Protein AF-A0AAW5EFL9-F1 (afdb_monomer)

Foldseek 3Di:
DVVVVVVVVVVVPDPDPVVPPCVVVVVVVVVVVVVVVVVLLVVLCVPCVVVDQVSSDPVSNVVQCVLCVVHVVSNVVVVVVVVVVVVVCVVVVVVVVVVVVVVVVVVCVVVVVVVVVVVVVVD

InterPro domains:
  IPR001712 Type III secretion system FHIPEP [PF00771] (1-123)
  IPR001712 Type III secretion system FHIPEP [PR00949] (24-43)
  IPR001712 Type III secretion system FHIPEP [PR00949] (91-107)
  IPR001712 Type III secretion system FHIPEP [PR00949] (110-123)
  IPR001712 Type III secretion system FHIPEP [PTHR30161] (1-123)

Solvent-accessible surface area (backbone atoms only — not comparable to full-atom values): 6936 Å² total; per-residue (Å²): 106,71,70,60,52,51,54,50,56,56,59,73,72,53,94,50,83,81,76,50,75,57,50,67,59,52,54,50,53,54,49,49,51,50,50,52,48,54,52,51,49,52,52,33,44,74,70,31,39,87,76,34,57,74,61,46,34,67,67,58,33,54,51,50,50,64,58,23,71,89,36,69,68,55,23,53,52,53,51,54,52,50,53,52,51,52,50,52,50,52,53,57,51,49,53,55,53,50,54,51,53,53,47,54,55,57,69,46,46,60,62,54,49,54,51,50,52,51,56,65,73,72,110

Secondary structure (DSSP, 8-state):
-HHHHHHHHHHHS-S-GGG-TTHHHHHHHHHHHHHHHHHHHHHHHHHHGGG-HHHH-HHHHHHHHHHHTT-HHHHHHHHHHHHHHHHHHHHHHHHHHHHHHHHHHHHTHHHHHHHHHHHHT--

Sequence (123 aa):
IALSVLIILISIYIPKPTDLTTFPTLILIITLFRLSLNIATTRMILSEGQNGPAAVSEIIAAFGEFVVGGNMVIGVIVFCILVLINFMVVTKGSTRVSEVQARFTLDAMPGKQMAIDADLNAG

Structure (mmCIF, N/CA/C/O backbone):
data_AF-A0AAW5EFL9-F1
#
_entry.id   AF-A0AAW5EFL9-F1
#
loop_
_atom_site.group_PDB
_atom_site.id
_atom_site.type_symbol
_atom_site.label_atom_id
_atom_site.label_alt_id
_atom_site.label_comp_id
_atom_site.label_asym_id
_atom_site.label_entity_id
_atom_site.label_seq_id
_atom_site.pdbx_PDB_ins_code
_atom_site.Cartn_x
_atom_site.Cartn_y
_atom_site.Cartn_z
_atom_site.occupancy
_atom_site.B_iso_or_equiv
_atom_site.auth_seq_id
_atom_site.auth_comp_id
_atom_site.auth_asym_id
_atom_site.auth_atom_id
_atom_site.pdbx_PDB_model_num
ATOM 1 N N . ILE A 1 1 ? -1.811 -19.6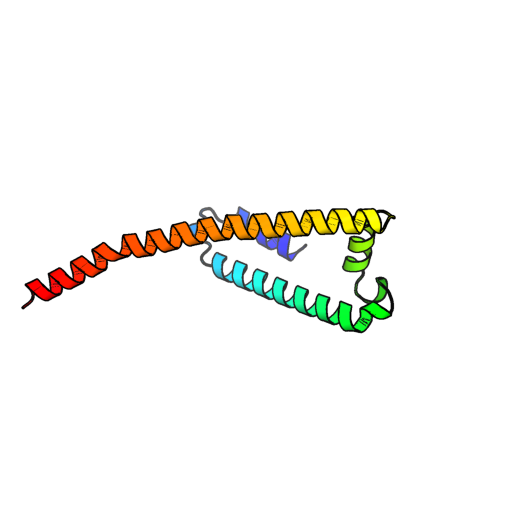53 -3.950 1.00 56.44 1 ILE A N 1
ATOM 2 C CA . ILE A 1 1 ? -3.080 -20.345 -4.292 1.00 56.44 1 ILE A CA 1
ATOM 3 C C . ILE A 1 1 ? -3.431 -21.395 -3.239 1.00 56.44 1 ILE A C 1
ATOM 5 O O . ILE A 1 1 ? -4.463 -21.241 -2.608 1.00 56.44 1 ILE A O 1
ATOM 9 N N . ALA A 1 2 ? -2.569 -22.380 -2.953 1.00 70.81 2 ALA A N 1
ATOM 10 C CA . ALA A 1 2 ? -2.846 -23.403 -1.929 1.00 70.81 2 ALA A CA 1
ATOM 11 C C . ALA A 1 2 ? -3.178 -22.828 -0.531 1.00 70.81 2 ALA A C 1
ATOM 13 O O . ALA A 1 2 ? -4.166 -23.225 0.077 1.00 70.81 2 ALA A O 1
ATOM 14 N N . LEU A 1 3 ? -2.425 -21.823 -0.064 1.00 70.12 3 LEU A N 1
ATOM 15 C CA . LEU A 1 3 ? -2.695 -21.130 1.207 1.00 70.12 3 LEU A CA 1
ATOM 16 C C . LEU A 1 3 ? -4.064 -20.420 1.212 1.00 70.12 3 LEU A C 1
ATOM 18 O O . LEU A 1 3 ? -4.797 -20.463 2.191 1.00 70.12 3 LEU A O 1
ATOM 22 N N . SER A 1 4 ? -4.423 -19.790 0.093 1.00 69.00 4 SER A N 1
ATOM 23 C CA . SER A 1 4 ? -5.685 -19.064 -0.081 1.00 69.00 4 SER A CA 1
ATOM 24 C C . SER A 1 4 ? -6.892 -20.011 -0.063 1.00 69.00 4 SER A C 1
ATOM 26 O O . SER A 1 4 ? -7.921 -19.682 0.517 1.00 69.00 4 SER A O 1
ATOM 28 N N . VAL A 1 5 ? -6.747 -21.207 -0.645 1.00 79.06 5 VAL A N 1
ATOM 29 C CA . VAL A 1 5 ? -7.772 -22.265 -0.638 1.00 79.06 5 VAL A CA 1
ATOM 30 C C . VAL A 1 5 ? -7.922 -22.883 0.756 1.00 79.06 5 VAL A C 1
ATOM 32 O O . VAL A 1 5 ? -9.043 -23.105 1.203 1.00 79.06 5 VAL A O 1
ATOM 35 N N . LEU A 1 6 ? -6.816 -23.087 1.478 1.00 76.44 6 LEU A N 1
ATOM 36 C CA . LEU A 1 6 ? -6.826 -23.577 2.861 1.00 76.44 6 LEU A CA 1
ATOM 37 C C . LEU A 1 6 ? -7.600 -22.630 3.796 1.00 76.44 6 LEU A C 1
ATOM 39 O O . LEU A 1 6 ? -8.427 -23.075 4.588 1.00 76.44 6 LEU A O 1
ATOM 43 N N . ILE A 1 7 ? -7.374 -21.319 3.666 1.00 70.94 7 ILE A N 1
ATOM 44 C CA . ILE A 1 7 ? -8.064 -20.291 4.460 1.00 70.94 7 ILE A CA 1
ATOM 45 C C . ILE A 1 7 ? -9.573 -20.277 4.162 1.00 70.94 7 ILE A C 1
ATOM 47 O O . ILE A 1 7 ? -10.375 -20.170 5.088 1.00 70.94 7 ILE A O 1
ATOM 51 N N . ILE A 1 8 ? -9.970 -20.442 2.894 1.00 78.50 8 ILE A N 1
ATOM 52 C CA . ILE A 1 8 ? -11.386 -20.546 2.500 1.00 78.50 8 ILE A CA 1
ATOM 53 C C . ILE A 1 8 ? -12.042 -21.783 3.117 1.00 78.50 8 ILE A C 1
ATOM 55 O O . ILE A 1 8 ? -13.142 -21.685 3.657 1.00 78.50 8 ILE A O 1
ATOM 59 N N . LEU A 1 9 ? -11.365 -22.933 3.070 1.00 76.56 9 LEU A N 1
ATOM 60 C CA . LEU A 1 9 ? -11.904 -24.194 3.576 1.00 76.56 9 LEU A CA 1
ATOM 61 C C . LEU A 1 9 ? -12.133 -24.144 5.094 1.00 76.56 9 LEU A C 1
ATOM 63 O O . LEU A 1 9 ? -13.181 -24.567 5.576 1.00 76.56 9 LEU A O 1
ATOM 67 N N . ILE A 1 10 ? -11.185 -23.561 5.833 1.00 72.75 10 ILE A N 1
ATOM 68 C CA . ILE A 1 10 ? -11.295 -23.337 7.281 1.00 72.75 10 ILE A CA 1
ATOM 69 C C . ILE A 1 10 ? -12.431 -22.352 7.590 1.00 72.75 10 ILE A C 1
ATOM 71 O O . ILE A 1 10 ? -13.219 -22.590 8.500 1.00 72.75 10 ILE A O 1
ATOM 75 N N . SER A 1 11 ? -12.567 -21.277 6.807 1.00 68.06 11 SER A N 1
ATOM 76 C CA . SER A 1 11 ? -13.610 -20.267 7.016 1.00 68.06 11 SER A CA 1
ATOM 77 C C . SER A 1 11 ? -15.029 -20.784 6.756 1.00 68.06 11 SER A C 1
ATOM 79 O O . SER A 1 11 ? -15.962 -20.280 7.372 1.00 68.06 11 SER A O 1
ATOM 81 N N . ILE A 1 12 ? -15.207 -21.763 5.861 1.00 73.50 12 ILE A N 1
ATOM 82 C CA . ILE A 1 12 ? -16.515 -22.372 5.559 1.00 73.50 12 ILE A CA 1
ATOM 83 C C . ILE A 1 12 ? -16.984 -23.318 6.675 1.00 73.50 12 ILE A C 1
ATOM 85 O O . ILE A 1 12 ? -18.181 -23.541 6.832 1.00 73.50 12 ILE A O 1
ATOM 89 N N . TYR A 1 13 ? -16.043 -23.865 7.450 1.00 67.19 13 TYR A N 1
ATOM 90 C CA . TYR A 1 13 ? -16.314 -24.846 8.502 1.00 67.19 13 TYR A CA 1
ATOM 91 C C . TYR A 1 13 ? -16.542 -24.222 9.888 1.00 67.19 13 TYR A C 1
ATOM 93 O O . TYR A 1 13 ? -16.886 -24.940 10.826 1.00 67.19 13 TYR A O 1
ATOM 101 N N . ILE A 1 14 ? -16.363 -22.903 10.036 1.00 68.19 14 ILE A N 1
ATOM 102 C CA . ILE A 1 14 ? -16.541 -22.198 11.311 1.00 68.19 14 ILE A CA 1
ATOM 103 C C . ILE A 1 14 ? -17.964 -21.611 11.388 1.00 68.19 14 ILE A C 1
ATOM 105 O O . ILE A 1 14 ? -18.299 -20.713 10.616 1.00 68.19 14 ILE A O 1
ATOM 109 N N . PRO A 1 15 ? -18.810 -22.069 12.330 1.00 59.03 15 PRO A N 1
ATOM 110 C CA . PRO A 1 15 ? -20.221 -21.681 12.407 1.00 59.03 15 PRO A CA 1
ATOM 111 C C . PRO A 1 15 ? -20.457 -20.284 13.004 1.00 59.03 15 PRO A C 1
ATOM 113 O O . PRO A 1 15 ? -21.554 -19.742 12.861 1.00 59.03 15 PRO A O 1
ATOM 116 N N . LYS A 1 16 ? -19.465 -19.688 13.686 1.00 58.03 16 LYS A N 1
ATOM 117 C CA . LYS A 1 16 ? -19.563 -18.345 14.279 1.00 58.03 16 LYS A CA 1
ATOM 118 C C . LYS A 1 16 ? -18.273 -17.540 14.068 1.00 58.03 16 LYS A C 1
ATOM 120 O O . LYS A 1 16 ? -17.207 -18.000 14.467 1.00 58.03 16 LYS A O 1
ATOM 125 N N . PRO A 1 17 ? -18.341 -16.304 13.539 1.00 55.06 17 PRO A N 1
ATOM 126 C CA . PRO A 1 17 ? -17.161 -15.455 13.334 1.00 55.06 17 PRO A CA 1
ATOM 127 C C . PRO A 1 17 ? -16.429 -15.072 14.637 1.00 55.06 17 PRO A C 1
ATOM 129 O O . PRO A 1 17 ? -15.279 -14.652 14.581 1.00 55.06 17 PRO A O 1
ATOM 132 N N . THR A 1 18 ? -17.054 -15.243 15.808 1.00 56.34 18 THR A N 1
ATOM 133 C CA . THR A 1 18 ? -16.459 -14.993 17.134 1.00 56.34 18 THR A CA 1
ATOM 134 C C . THR A 1 18 ? -15.454 -16.056 17.588 1.00 56.34 18 THR A C 1
ATOM 136 O O . THR A 1 18 ? -14.625 -15.755 18.441 1.00 56.34 18 THR A O 1
ATOM 139 N N . ASP A 1 19 ? -15.479 -17.265 17.013 1.00 58.69 19 ASP A N 1
ATOM 140 C CA . ASP A 1 19 ? -14.515 -18.331 17.344 1.00 58.69 19 ASP A CA 1
ATOM 141 C C . ASP A 1 19 ? -13.182 -18.163 16.591 1.00 58.69 19 ASP A C 1
ATOM 143 O O . ASP A 1 19 ? -12.184 -18.815 16.901 1.00 58.69 19 ASP A O 1
ATOM 147 N N . LEU A 1 20 ? -13.122 -17.220 15.641 1.00 63.09 20 LEU A N 1
ATOM 148 C CA . LEU A 1 20 ? -11.896 -16.787 14.972 1.00 63.09 20 LEU A CA 1
ATOM 149 C C . LEU A 1 20 ? -11.099 -15.808 15.850 1.00 63.09 20 LEU A C 1
ATOM 151 O O . LEU A 1 20 ? -10.773 -14.692 15.447 1.00 63.09 20 LEU A O 1
ATOM 155 N N . THR A 1 21 ? -10.700 -16.245 17.043 1.00 65.56 21 THR A N 1
ATOM 156 C CA . THR A 1 21 ? -9.735 -15.507 17.883 1.00 65.56 21 THR A CA 1
ATOM 157 C C . THR A 1 21 ? -8.379 -15.317 17.186 1.00 65.56 21 THR A C 1
ATOM 159 O O . THR A 1 21 ? -7.614 -14.424 17.537 1.00 65.56 21 THR A O 1
ATOM 162 N N . THR A 1 22 ? -8.095 -16.100 16.138 1.00 72.94 22 THR A N 1
ATOM 163 C CA . THR A 1 22 ? -6.912 -15.979 15.268 1.00 72.94 22 THR A CA 1
ATOM 164 C C . THR A 1 22 ? -7.039 -14.877 14.204 1.00 72.94 22 THR A C 1
ATOM 166 O O . THR A 1 22 ? -6.062 -14.584 13.515 1.00 72.94 22 THR A O 1
ATOM 169 N N . PHE A 1 23 ? -8.207 -14.241 14.047 1.00 75.00 23 PHE A N 1
ATOM 170 C CA . PHE A 1 23 ? -8.430 -13.218 13.017 1.00 75.00 23 PHE A CA 1
ATOM 171 C C . PHE A 1 23 ? -7.458 -12.024 13.109 1.00 75.00 23 PHE A C 1
ATOM 173 O O . PHE A 1 23 ? -6.848 -11.692 12.087 1.00 75.00 23 PHE A O 1
ATOM 180 N N . PRO A 1 24 ? -7.204 -11.422 14.294 1.00 78.94 24 PRO A N 1
ATOM 181 C CA . PRO A 1 24 ? -6.228 -10.337 14.419 1.00 78.94 24 PRO A CA 1
ATOM 182 C C . PRO A 1 24 ? -4.807 -10.784 14.055 1.00 78.94 24 PRO A C 1
ATOM 184 O O . PRO A 1 24 ? -4.090 -10.082 13.343 1.00 78.94 24 PRO A O 1
ATOM 187 N N . THR A 1 25 ? -4.412 -11.983 14.485 1.00 83.69 25 THR A N 1
ATOM 188 C CA . THR A 1 25 ? -3.088 -12.556 14.207 1.00 83.69 25 THR A CA 1
ATOM 189 C C . THR A 1 25 ? -2.893 -12.844 12.717 1.00 83.69 25 THR A C 1
ATOM 191 O O . THR A 1 25 ? -1.822 -12.583 12.174 1.00 83.69 25 THR A O 1
ATOM 194 N N . LEU A 1 26 ? -3.929 -13.319 12.017 1.00 80.06 26 LEU A N 1
ATOM 195 C CA . LEU A 1 26 ? -3.889 -13.524 10.566 1.00 80.06 26 LEU A CA 1
ATOM 196 C C . LEU A 1 26 ? -3.731 -12.206 9.807 1.00 80.06 26 LEU A C 1
ATOM 198 O O . LEU A 1 26 ? -2.899 -12.124 8.903 1.00 80.06 26 LEU A O 1
ATOM 202 N N . ILE A 1 27 ? -4.471 -11.161 10.191 1.00 83.56 27 ILE A N 1
ATOM 203 C CA . ILE A 1 27 ? -4.316 -9.824 9.600 1.00 83.56 27 ILE A CA 1
ATOM 204 C C . ILE A 1 27 ? -2.898 -9.298 9.832 1.00 83.56 27 ILE A C 1
ATOM 206 O O . ILE A 1 27 ? -2.298 -8.753 8.903 1.00 83.56 27 ILE A O 1
ATOM 210 N N . LEU A 1 28 ? -2.331 -9.501 11.026 1.00 86.38 28 LEU A N 1
ATOM 211 C CA . LEU A 1 28 ? -0.958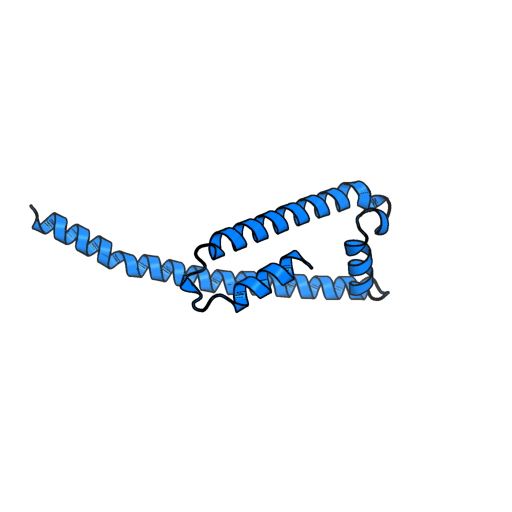 -9.102 11.337 1.00 86.38 28 LEU A CA 1
ATOM 212 C C . LEU A 1 28 ? 0.055 -9.811 10.427 1.00 86.38 28 LEU A C 1
ATOM 214 O O . LEU A 1 28 ? 0.888 -9.148 9.811 1.00 86.38 28 LEU A O 1
ATOM 218 N N . ILE A 1 29 ? -0.047 -11.136 10.279 1.00 88.69 29 ILE A N 1
ATOM 219 C CA . ILE A 1 29 ? 0.845 -11.923 9.412 1.00 88.69 29 ILE A CA 1
ATOM 220 C C . ILE A 1 29 ? 0.714 -11.484 7.948 1.00 88.69 29 ILE A C 1
ATOM 222 O O . ILE A 1 29 ? 1.724 -11.268 7.280 1.00 88.69 29 ILE A O 1
ATOM 226 N N . ILE A 1 30 ? -0.511 -11.302 7.446 1.00 87.38 30 ILE A N 1
ATOM 227 C CA . ILE A 1 30 ? -0.759 -10.841 6.070 1.00 87.38 30 ILE A CA 1
ATOM 228 C C . ILE A 1 30 ? -0.178 -9.438 5.854 1.00 87.38 30 ILE A C 1
ATOM 230 O O . ILE A 1 30 ? 0.408 -9.163 4.805 1.00 87.38 30 ILE A O 1
ATOM 234 N N . THR A 1 31 ? -0.308 -8.556 6.845 1.00 91.50 31 THR A N 1
ATOM 235 C CA . THR A 1 31 ? 0.223 -7.189 6.784 1.00 91.50 31 THR A CA 1
ATOM 236 C C . THR A 1 31 ? 1.748 -7.189 6.760 1.00 91.50 31 THR A C 1
ATOM 238 O O . THR A 1 31 ? 2.340 -6.518 5.916 1.00 91.50 31 THR A O 1
ATOM 241 N N . LEU A 1 32 ? 2.389 -7.989 7.616 1.00 93.44 32 LEU A N 1
ATOM 242 C CA . LEU A 1 32 ? 3.844 -8.149 7.622 1.00 93.44 32 LEU A CA 1
ATOM 243 C C . LEU A 1 32 ? 4.349 -8.744 6.309 1.00 93.44 32 LEU A C 1
ATOM 245 O O . LEU A 1 32 ? 5.287 -8.214 5.723 1.00 93.44 32 LEU A O 1
ATOM 249 N N . PHE A 1 33 ? 3.690 -9.780 5.793 1.00 92.31 33 PHE A N 1
ATOM 250 C CA . PHE A 1 33 ? 4.036 -10.369 4.503 1.00 92.31 33 PHE A CA 1
ATOM 251 C C . PHE A 1 33 ? 3.936 -9.347 3.363 1.00 92.31 33 PHE A C 1
ATOM 253 O O . PHE A 1 33 ? 4.850 -9.232 2.544 1.00 92.31 33 PHE A O 1
ATOM 260 N N . ARG A 1 34 ? 2.860 -8.547 3.334 1.00 91.12 34 ARG A N 1
ATOM 261 C CA . ARG A 1 34 ? 2.724 -7.446 2.371 1.00 91.12 34 ARG A CA 1
ATOM 262 C C . ARG A 1 34 ? 3.839 -6.419 2.517 1.00 91.12 34 ARG A C 1
ATOM 264 O O . ARG A 1 34 ? 4.367 -5.976 1.500 1.00 91.12 34 ARG A O 1
ATOM 271 N N . LEU A 1 35 ? 4.200 -6.041 3.739 1.00 94.38 35 LEU A N 1
ATOM 272 C CA . LEU A 1 35 ? 5.288 -5.099 3.985 1.00 94.38 35 LEU A CA 1
ATOM 273 C C . LEU A 1 35 ? 6.622 -5.649 3.461 1.00 94.38 35 LEU A C 1
ATOM 275 O O . LEU A 1 35 ? 7.314 -4.957 2.716 1.00 94.38 35 LEU A O 1
ATOM 279 N N . SER A 1 36 ? 6.947 -6.906 3.772 1.00 93.38 36 SER A N 1
ATOM 280 C CA . SER A 1 36 ? 8.164 -7.571 3.298 1.00 93.38 36 SER A CA 1
ATOM 281 C C . SER A 1 36 ? 8.239 -7.624 1.773 1.00 93.38 36 SER A C 1
ATOM 283 O O . SER A 1 36 ? 9.287 -7.309 1.213 1.00 93.38 36 SER A O 1
ATOM 285 N N . LEU A 1 37 ? 7.135 -7.960 1.095 1.00 90.69 37 LEU A N 1
ATOM 286 C CA . LEU A 1 37 ? 7.080 -7.949 -0.368 1.00 90.69 37 LEU A CA 1
ATOM 287 C C . LEU A 1 37 ? 7.287 -6.543 -0.940 1.00 90.69 37 LEU A C 1
ATOM 289 O O . LEU A 1 37 ? 8.081 -6.390 -1.857 1.00 90.69 37 LEU A O 1
ATOM 293 N N . ASN A 1 38 ? 6.650 -5.508 -0.382 1.00 90.31 38 ASN A N 1
ATOM 294 C CA . ASN A 1 38 ? 6.836 -4.132 -0.859 1.00 90.31 38 ASN A CA 1
ATOM 295 C C . ASN A 1 38 ? 8.290 -3.658 -0.711 1.00 90.31 38 ASN A C 1
ATOM 297 O O . ASN A 1 38 ? 8.830 -3.027 -1.621 1.00 90.31 38 ASN A O 1
ATOM 301 N N . ILE A 1 39 ? 8.947 -3.991 0.404 1.00 93.06 39 ILE A N 1
ATOM 302 C CA . ILE A 1 39 ? 10.360 -3.658 0.632 1.00 93.06 39 ILE A CA 1
ATOM 303 C C . ILE A 1 39 ? 11.261 -4.422 -0.346 1.00 93.06 39 ILE A C 1
ATOM 305 O O . ILE A 1 39 ? 12.128 -3.817 -0.976 1.00 93.06 39 ILE A O 1
ATOM 309 N N . ALA A 1 40 ? 11.044 -5.731 -0.507 1.00 90.81 40 ALA A N 1
ATOM 310 C CA . ALA A 1 40 ? 11.816 -6.558 -1.433 1.00 90.81 40 ALA A CA 1
ATOM 311 C C . ALA A 1 40 ? 11.664 -6.073 -2.882 1.00 90.81 40 ALA A C 1
ATOM 313 O O . ALA A 1 40 ? 12.664 -5.885 -3.570 1.00 90.81 40 ALA A O 1
ATOM 314 N N . THR A 1 41 ? 10.431 -5.793 -3.312 1.00 89.06 41 THR A N 1
ATOM 315 C CA . THR A 1 41 ? 10.125 -5.233 -4.630 1.00 89.06 41 THR A CA 1
ATOM 316 C C . THR A 1 41 ? 10.808 -3.886 -4.834 1.00 89.06 41 THR A C 1
ATOM 318 O O . THR A 1 41 ? 11.467 -3.698 -5.849 1.00 89.06 41 THR A O 1
ATOM 321 N N . THR A 1 42 ? 10.724 -2.969 -3.867 1.00 90.00 42 THR A N 1
ATOM 322 C CA . THR A 1 42 ? 11.367 -1.649 -3.978 1.00 90.00 42 THR A CA 1
ATOM 323 C C . THR A 1 42 ? 12.885 -1.781 -4.088 1.00 90.00 42 THR A C 1
ATOM 325 O O . THR A 1 42 ? 13.492 -1.174 -4.966 1.00 90.00 42 THR A O 1
ATOM 328 N N . ARG A 1 43 ? 13.508 -2.625 -3.255 1.00 91.12 43 ARG A N 1
ATOM 329 C CA . ARG A 1 43 ? 14.949 -2.908 -3.336 1.00 91.12 43 ARG A CA 1
ATOM 330 C C . ARG A 1 43 ? 15.336 -3.455 -4.708 1.00 91.12 43 ARG A C 1
ATOM 332 O O . ARG A 1 43 ? 16.327 -3.009 -5.274 1.00 91.12 43 ARG A O 1
ATOM 339 N N . MET A 1 44 ? 14.567 -4.405 -5.228 1.00 85.50 44 MET A N 1
ATOM 340 C CA . MET A 1 44 ? 14.843 -5.039 -6.515 1.00 85.50 44 MET A CA 1
ATOM 341 C C . MET A 1 44 ? 14.661 -4.060 -7.681 1.00 85.50 44 MET A C 1
ATOM 343 O O . MET A 1 44 ? 15.468 -4.053 -8.602 1.00 85.50 44 MET A O 1
ATOM 347 N N . ILE A 1 45 ? 13.667 -3.166 -7.615 1.00 86.50 45 ILE A N 1
ATOM 348 C CA . ILE A 1 45 ? 13.501 -2.074 -8.589 1.00 86.50 45 ILE A CA 1
ATOM 349 C C . ILE A 1 45 ? 14.726 -1.149 -8.569 1.00 86.50 45 ILE A C 1
ATOM 351 O O . ILE A 1 45 ? 15.213 -0.761 -9.625 1.00 86.50 45 ILE A O 1
ATOM 355 N N . LEU A 1 46 ? 15.243 -0.803 -7.388 1.00 86.56 46 LEU A N 1
ATOM 356 C CA . LEU A 1 46 ? 16.393 0.099 -7.264 1.00 86.56 46 LEU A CA 1
ATOM 357 C C . LEU A 1 46 ? 17.727 -0.548 -7.673 1.00 86.56 46 LEU A C 1
ATOM 359 O O . LEU A 1 46 ? 18.612 0.150 -8.157 1.00 86.56 46 LEU A O 1
ATOM 363 N N . SER A 1 47 ? 17.883 -1.856 -7.468 1.00 85.81 47 SER A N 1
ATOM 364 C CA . SER A 1 47 ? 19.121 -2.598 -7.745 1.00 85.81 47 SER A CA 1
ATOM 365 C C . SER A 1 47 ? 19.181 -3.097 -9.196 1.00 85.81 47 SER A C 1
ATOM 367 O O . SER A 1 47 ? 20.125 -2.793 -9.928 1.00 85.81 47 SER A O 1
ATOM 369 N N . GLU A 1 48 ? 18.133 -3.785 -9.652 1.00 83.69 48 GLU A N 1
ATOM 370 C CA . GLU A 1 48 ? 18.065 -4.428 -10.967 1.00 83.69 48 GLU A CA 1
ATOM 371 C C . GLU A 1 48 ? 17.251 -3.637 -12.005 1.00 83.69 48 GLU A C 1
ATOM 373 O O . GLU A 1 48 ? 17.264 -3.996 -13.181 1.00 83.69 48 GLU A O 1
ATOM 378 N N . GLY A 1 49 ? 16.582 -2.539 -11.632 1.00 77.06 49 GLY A N 1
ATOM 379 C CA . GLY A 1 49 ? 15.717 -1.778 -12.550 1.00 77.06 49 GLY A CA 1
ATOM 380 C C . GLY A 1 49 ? 16.426 -1.186 -13.767 1.00 77.06 49 GLY A C 1
ATOM 381 O O . GLY A 1 49 ? 15.806 -1.014 -14.815 1.00 77.06 49 GLY A O 1
ATOM 382 N N . GLN A 1 50 ? 17.733 -0.938 -13.666 1.00 75.12 50 GLN A N 1
ATOM 383 C CA . GLN A 1 50 ? 18.560 -0.464 -14.781 1.00 75.12 50 GLN A CA 1
ATOM 384 C C . GLN A 1 50 ? 18.812 -1.535 -15.857 1.00 75.12 50 GLN A C 1
ATOM 386 O O . GLN A 1 50 ? 19.042 -1.194 -17.013 1.00 75.12 50 GLN A O 1
ATOM 391 N N . ASN A 1 51 ? 18.711 -2.821 -15.502 1.00 75.75 51 ASN A N 1
ATOM 392 C CA . ASN A 1 51 ? 18.909 -3.946 -16.424 1.00 75.75 51 ASN A CA 1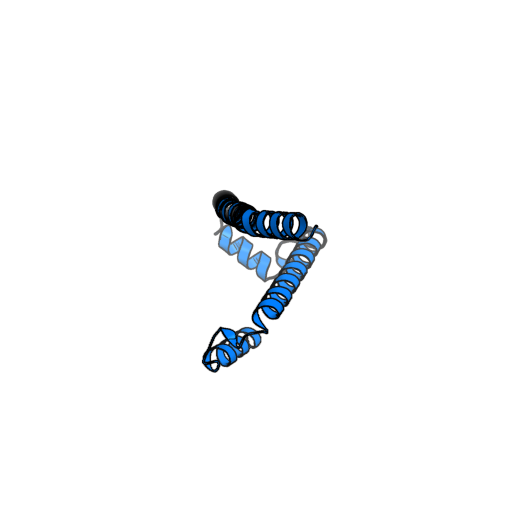
ATOM 393 C C . ASN A 1 51 ? 17.638 -4.269 -17.236 1.00 75.75 51 ASN A C 1
ATOM 395 O O . ASN A 1 51 ? 17.606 -5.238 -17.993 1.00 75.75 51 ASN A O 1
ATOM 399 N N . GLY A 1 52 ? 16.594 -3.448 -17.088 1.00 71.56 52 GLY A N 1
ATOM 400 C CA . GLY A 1 52 ? 15.321 -3.557 -17.788 1.00 71.56 52 GLY A CA 1
ATOM 401 C C . GLY A 1 52 ? 14.207 -4.206 -16.951 1.00 71.56 52 GLY A C 1
ATOM 402 O O . GLY A 1 52 ? 14.472 -4.863 -15.942 1.00 71.56 52 GLY A O 1
ATOM 403 N N . PRO A 1 53 ? 12.933 -4.060 -17.370 1.00 69.25 53 PRO A N 1
ATOM 404 C CA . PRO A 1 53 ? 11.768 -4.515 -16.599 1.00 69.25 53 PRO A CA 1
ATOM 405 C C . PRO A 1 53 ? 11.767 -6.022 -16.300 1.00 69.25 53 PRO A C 1
ATOM 407 O O . PRO A 1 53 ? 11.309 -6.443 -15.239 1.00 69.25 53 PRO A O 1
ATOM 410 N N . ALA A 1 54 ? 12.323 -6.828 -17.211 1.00 70.50 54 ALA A N 1
ATOM 411 C CA . ALA A 1 54 ? 12.400 -8.282 -17.088 1.00 70.50 54 ALA A CA 1
ATOM 412 C C . ALA A 1 54 ? 13.373 -8.760 -15.991 1.00 70.50 54 ALA A C 1
ATOM 414 O O . ALA A 1 54 ? 13.214 -9.866 -15.483 1.00 70.50 54 ALA A O 1
ATOM 415 N N . ALA A 1 55 ? 14.354 -7.937 -15.600 1.00 67.25 55 ALA A N 1
ATOM 416 C CA . ALA A 1 55 ? 15.337 -8.282 -14.572 1.00 67.25 55 ALA A CA 1
ATOM 417 C C . ALA A 1 55 ? 14.817 -8.066 -13.138 1.00 67.25 55 ALA A C 1
ATOM 419 O O . ALA A 1 55 ? 15.364 -8.627 -12.192 1.00 67.25 55 ALA A O 1
ATOM 420 N N . VAL A 1 56 ? 13.759 -7.264 -12.968 1.00 72.50 56 VAL A N 1
ATOM 421 C CA . VAL A 1 56 ? 13.220 -6.906 -11.648 1.00 72.50 56 VAL A CA 1
ATOM 422 C C . VAL A 1 56 ? 12.218 -7.941 -11.154 1.00 72.50 56 VAL A C 1
ATOM 424 O O . VAL A 1 56 ? 12.315 -8.416 -10.038 1.00 72.50 56 VAL A O 1
ATOM 427 N N . SER A 1 57 ? 11.205 -8.274 -11.945 1.00 79.12 57 SER A N 1
ATOM 428 C CA . SER A 1 57 ? 10.366 -9.457 -11.732 1.00 79.12 57 SER A CA 1
ATOM 429 C C . SER A 1 57 ? 9.397 -9.595 -12.895 1.00 79.12 57 SER A C 1
ATOM 431 O O . SER A 1 57 ? 8.927 -8.598 -13.446 1.00 79.12 57 SER A O 1
ATOM 433 N N . GLU A 1 58 ? 9.027 -10.832 -13.202 1.00 82.31 58 GLU A N 1
ATOM 434 C CA . GLU A 1 58 ? 8.018 -11.137 -14.215 1.00 82.31 58 GLU A CA 1
ATOM 435 C C . GLU A 1 58 ? 6.670 -10.465 -13.904 1.00 82.31 58 GLU A C 1
ATOM 437 O O . GLU A 1 58 ? 6.019 -9.929 -14.796 1.00 82.31 58 GLU A O 1
ATOM 442 N N . ILE A 1 59 ? 6.292 -10.397 -12.621 1.00 83.56 59 ILE A N 1
ATOM 443 C CA . ILE A 1 59 ? 5.045 -9.756 -12.181 1.00 83.56 59 ILE A CA 1
ATOM 444 C C . ILE A 1 59 ? 5.066 -8.253 -12.480 1.00 83.56 59 ILE A C 1
ATOM 446 O O . ILE A 1 59 ? 4.078 -7.723 -12.979 1.00 83.56 59 ILE A O 1
ATOM 450 N N . ILE A 1 60 ? 6.171 -7.557 -12.193 1.00 84.00 60 ILE A N 1
ATOM 451 C CA . ILE A 1 60 ? 6.279 -6.108 -12.436 1.00 84.00 60 ILE A CA 1
ATOM 452 C C . ILE A 1 60 ? 6.308 -5.814 -13.937 1.00 84.00 60 ILE A C 1
ATOM 454 O O . ILE A 1 60 ? 5.650 -4.870 -14.369 1.00 84.00 60 ILE A O 1
ATOM 458 N N . ALA A 1 61 ? 7.015 -6.623 -14.732 1.00 82.81 61 ALA A N 1
ATOM 459 C CA . ALA A 1 61 ? 7.047 -6.475 -16.185 1.00 82.81 61 ALA A CA 1
ATOM 460 C C . ALA A 1 61 ? 5.651 -6.664 -16.802 1.00 82.81 61 ALA A C 1
ATOM 462 O O . ALA A 1 61 ? 5.177 -5.786 -17.523 1.00 82.81 61 ALA A O 1
ATOM 463 N N . ALA A 1 62 ? 4.956 -7.747 -16.438 1.00 84.50 62 ALA A N 1
ATOM 464 C CA . ALA A 1 62 ? 3.602 -8.026 -16.907 1.00 84.50 62 ALA A CA 1
ATOM 465 C C . ALA A 1 62 ? 2.600 -6.946 -16.466 1.00 84.50 62 ALA A C 1
ATOM 467 O O . ALA A 1 62 ? 1.742 -6.534 -17.244 1.00 84.50 62 ALA A O 1
ATOM 468 N N . PHE A 1 63 ? 2.715 -6.446 -15.231 1.00 83.88 63 PHE A N 1
ATOM 469 C CA . PHE A 1 63 ? 1.845 -5.381 -14.730 1.00 83.88 63 PHE A CA 1
ATOM 470 C C . PHE A 1 63 ? 2.117 -4.041 -15.425 1.00 83.88 63 PHE A C 1
ATOM 472 O O . PHE A 1 63 ? 1.182 -3.308 -15.739 1.00 83.88 63 PHE A O 1
ATOM 479 N N . GLY A 1 64 ? 3.385 -3.726 -15.700 1.00 81.88 64 GLY A N 1
ATOM 480 C CA . GLY A 1 64 ? 3.774 -2.542 -16.462 1.00 81.88 64 GLY A CA 1
ATOM 481 C C . GLY A 1 64 ? 3.212 -2.568 -17.881 1.00 81.88 64 GLY A C 1
ATOM 482 O O . GLY A 1 64 ? 2.588 -1.600 -18.308 1.00 81.88 64 GLY A O 1
ATOM 483 N N . GLU A 1 65 ? 3.355 -3.691 -18.584 1.00 83.94 65 GLU A N 1
ATOM 484 C CA . GLU A 1 65 ? 2.797 -3.869 -19.928 1.00 83.94 65 GLU A CA 1
ATOM 485 C C . GLU A 1 65 ? 1.261 -3.804 -19.928 1.00 83.94 65 GLU A C 1
ATOM 487 O O . GLU A 1 65 ? 0.673 -3.128 -20.773 1.00 83.94 65 GLU A O 1
ATOM 492 N N . PHE A 1 66 ? 0.613 -4.401 -18.922 1.00 84.69 66 PHE A N 1
ATOM 493 C CA . PHE A 1 66 ? -0.838 -4.341 -18.740 1.00 84.69 66 PHE A CA 1
ATOM 494 C C . PHE A 1 66 ? -1.359 -2.911 -18.521 1.00 84.69 66 PHE A C 1
ATOM 496 O O . PHE A 1 66 ? -2.361 -2.523 -19.117 1.00 84.69 66 PHE A O 1
ATOM 503 N N . VAL A 1 67 ? -0.688 -2.113 -17.683 1.00 83.94 67 VAL A N 1
ATOM 504 C CA . VAL A 1 67 ? -1.109 -0.732 -17.377 1.00 83.94 67 VAL A CA 1
ATOM 505 C C . VAL A 1 67 ? -0.819 0.221 -18.535 1.00 83.94 67 VAL A C 1
ATOM 507 O O . VAL A 1 67 ? -1.595 1.140 -18.793 1.00 83.94 67 VAL A O 1
ATOM 510 N N . VAL A 1 68 ? 0.305 0.025 -19.225 1.00 84.75 68 VAL A N 1
ATOM 511 C CA . VAL A 1 68 ? 0.738 0.898 -20.320 1.00 84.75 68 VAL A CA 1
ATOM 512 C C . VAL A 1 68 ? -0.009 0.577 -21.617 1.00 84.75 68 VAL A C 1
ATOM 514 O O . VAL A 1 68 ? -0.222 1.478 -22.426 1.00 84.75 68 VAL A O 1
ATOM 517 N N . GLY A 1 69 ? -0.430 -0.674 -21.836 1.00 78.25 69 GLY A N 1
ATOM 518 C CA . GLY A 1 69 ? -1.238 -1.066 -22.998 1.00 78.25 69 GLY A CA 1
ATOM 519 C C . GLY A 1 69 ? -0.610 -0.690 -24.347 1.00 78.25 69 GLY A C 1
ATOM 520 O O . GLY A 1 69 ? -1.326 -0.421 -25.308 1.00 78.25 69 GLY A O 1
ATOM 521 N N . GLY A 1 70 ? 0.723 -0.589 -24.404 1.00 78.94 70 GLY A N 1
ATOM 522 C CA . GLY A 1 70 ? 1.483 -0.145 -25.578 1.00 78.94 70 GLY A CA 1
ATOM 523 C C . GLY A 1 70 ? 1.700 1.372 -25.715 1.00 78.94 70 GLY A C 1
ATOM 524 O O . GLY A 1 70 ? 2.436 1.784 -26.608 1.00 78.94 70 GLY A O 1
ATOM 525 N N . ASN A 1 71 ? 1.136 2.219 -24.843 1.00 88.44 71 ASN A N 1
ATOM 526 C CA . ASN A 1 71 ? 1.359 3.670 -24.860 1.00 88.44 71 ASN A CA 1
ATOM 527 C C . ASN A 1 71 ? 1.683 4.231 -23.466 1.00 88.44 71 ASN A C 1
ATOM 529 O O . ASN A 1 71 ? 0.825 4.322 -22.586 1.00 88.44 71 ASN A O 1
ATOM 533 N N . MET A 1 72 ? 2.923 4.700 -23.290 1.00 86.50 72 MET A N 1
ATOM 534 C CA . MET A 1 72 ? 3.413 5.264 -22.025 1.00 86.50 72 MET A CA 1
ATOM 535 C C . MET A 1 72 ? 2.560 6.439 -21.514 1.00 86.50 72 MET A C 1
ATOM 537 O O . MET A 1 72 ? 2.387 6.582 -20.306 1.00 86.50 72 MET A O 1
ATOM 541 N N . VAL A 1 73 ? 1.960 7.232 -22.409 1.00 90.81 73 VAL A N 1
ATOM 542 C CA . VAL A 1 73 ? 1.055 8.337 -22.047 1.00 90.81 73 VAL A CA 1
ATOM 543 C C . VAL A 1 73 ? -0.204 7.813 -21.352 1.00 90.81 73 VAL A C 1
ATOM 545 O O . VAL A 1 73 ? -0.621 8.375 -20.341 1.00 90.81 73 VAL A O 1
ATOM 548 N N . ILE A 1 74 ? -0.783 6.711 -21.843 1.00 89.88 74 ILE A N 1
ATOM 549 C CA . ILE A 1 74 ? -1.953 6.074 -21.217 1.00 89.88 74 ILE A CA 1
ATOM 550 C C . ILE A 1 74 ? -1.573 5.562 -19.825 1.00 89.88 74 ILE A C 1
ATOM 552 O O . ILE A 1 74 ? -2.295 5.823 -18.862 1.00 89.88 74 ILE A O 1
ATOM 556 N N . GLY A 1 75 ? -0.403 4.928 -19.698 1.00 89.12 75 GLY A N 1
ATOM 557 C CA . GLY A 1 75 ? 0.105 4.452 -18.411 1.00 89.12 75 GLY A CA 1
ATOM 558 C C . GLY A 1 75 ? 0.240 5.564 -17.364 1.00 89.12 75 GLY A C 1
ATOM 559 O O . GLY A 1 75 ? -0.193 5.391 -16.226 1.00 89.12 75 GLY A O 1
ATOM 560 N N . VAL A 1 76 ? 0.766 6.734 -17.747 1.00 90.75 76 VAL A N 1
ATOM 561 C CA . VAL A 1 76 ? 0.888 7.896 -16.844 1.00 90.75 76 VAL A CA 1
ATOM 562 C C . VAL A 1 76 ? -0.484 8.438 -16.429 1.00 90.75 76 VAL A C 1
ATOM 564 O O . VAL A 1 76 ? -0.689 8.750 -15.256 1.00 90.75 76 VAL A O 1
ATOM 567 N N . ILE A 1 77 ? -1.447 8.515 -17.354 1.00 93.38 77 ILE A N 1
ATOM 568 C CA . ILE A 1 77 ? -2.813 8.965 -17.041 1.00 93.38 77 ILE A CA 1
ATOM 569 C C . ILE A 1 77 ? -3.474 8.016 -16.034 1.00 93.38 77 ILE A C 1
ATOM 571 O O . ILE A 1 77 ? -4.014 8.468 -15.022 1.00 93.38 77 ILE A O 1
ATOM 575 N N . VAL A 1 78 ? -3.399 6.704 -16.272 1.00 91.69 78 VAL A N 1
ATOM 576 C CA . VAL A 1 78 ? -3.952 5.688 -15.363 1.00 91.69 78 VAL A CA 1
ATOM 577 C C . VAL A 1 78 ? -3.264 5.747 -13.999 1.00 91.69 78 VAL A C 1
ATOM 579 O O . VAL A 1 78 ? -3.945 5.710 -12.974 1.00 91.69 78 VAL A O 1
ATOM 582 N N . PHE A 1 79 ? -1.939 5.910 -13.964 1.00 90.75 79 PHE A N 1
ATOM 583 C CA . PHE A 1 79 ? -1.188 6.080 -12.721 1.00 90.75 79 PHE A CA 1
ATOM 584 C C . PHE A 1 79 ? -1.686 7.286 -11.911 1.00 90.75 79 PHE A C 1
ATOM 586 O O . PHE A 1 79 ? -1.988 7.140 -10.726 1.00 90.75 79 PHE A O 1
ATOM 593 N N . CYS A 1 80 ? -1.863 8.451 -12.543 1.00 94.81 80 CYS A N 1
ATOM 594 C CA . CYS A 1 80 ? -2.413 9.639 -11.884 1.00 94.81 80 CYS A CA 1
ATOM 595 C C . CYS A 1 80 ? -3.825 9.399 -11.330 1.00 94.81 80 CYS A C 1
ATOM 597 O O . CYS A 1 80 ? -4.105 9.774 -10.191 1.00 94.81 80 CYS A O 1
ATOM 599 N N . ILE A 1 81 ? -4.706 8.739 -12.092 1.00 94.69 81 ILE A N 1
ATOM 600 C CA . ILE A 1 81 ? -6.058 8.388 -11.627 1.00 94.69 81 ILE A CA 1
ATOM 601 C C . ILE A 1 81 ? -5.984 7.492 -10.385 1.00 94.69 81 ILE A C 1
ATOM 603 O O . ILE A 1 81 ? -6.654 7.766 -9.388 1.00 94.69 81 ILE A O 1
ATOM 607 N N . LEU A 1 82 ? -5.151 6.447 -10.413 1.00 92.75 82 LEU A N 1
ATOM 608 C CA . LEU A 1 82 ? -4.992 5.524 -9.289 1.00 92.75 82 LEU A CA 1
ATOM 609 C C . LEU A 1 82 ? -4.440 6.222 -8.043 1.00 92.75 82 LEU A C 1
ATOM 611 O O . LEU A 1 82 ? -4.960 5.996 -6.951 1.00 92.75 82 LEU A O 1
ATOM 615 N N . VAL A 1 83 ? -3.436 7.092 -8.194 1.00 92.81 83 VAL A N 1
ATOM 616 C CA . VAL A 1 83 ? -2.875 7.881 -7.085 1.00 92.81 83 VAL A CA 1
ATOM 617 C C . VAL A 1 83 ? -3.938 8.794 -6.474 1.00 92.81 83 VAL A C 1
ATOM 619 O O . VAL A 1 83 ? -4.083 8.823 -5.252 1.00 92.81 83 VAL A O 1
ATOM 622 N N . LEU A 1 84 ? -4.730 9.489 -7.297 1.00 96.12 84 LEU A N 1
ATOM 623 C CA . LEU A 1 84 ? -5.804 10.362 -6.814 1.00 96.12 84 LEU A CA 1
ATOM 624 C C . LEU A 1 84 ? -6.900 9.586 -6.077 1.00 96.12 84 LEU A C 1
ATOM 626 O O . LEU A 1 84 ? -7.338 10.012 -5.007 1.00 96.12 84 LEU A O 1
ATOM 630 N N . ILE A 1 85 ? -7.328 8.439 -6.614 1.00 95.81 85 ILE A N 1
ATOM 631 C CA . ILE A 1 85 ? -8.313 7.574 -5.952 1.00 95.81 85 ILE A CA 1
ATOM 632 C C . ILE A 1 85 ? -7.751 7.057 -4.626 1.00 95.81 85 ILE A C 1
ATOM 634 O O . ILE A 1 85 ? -8.440 7.122 -3.608 1.00 95.81 85 ILE A O 1
ATOM 638 N N . ASN A 1 86 ? -6.505 6.575 -4.616 1.00 91.38 86 ASN A N 1
ATOM 639 C CA . ASN A 1 86 ? -5.870 6.054 -3.411 1.00 91.38 86 ASN A CA 1
ATOM 640 C C . ASN A 1 86 ? -5.790 7.131 -2.323 1.00 91.38 86 ASN A C 1
ATOM 642 O O . ASN A 1 86 ? -6.225 6.896 -1.196 1.00 91.38 86 ASN A O 1
ATOM 646 N N . PHE A 1 87 ? -5.348 8.336 -2.686 1.00 92.94 87 PHE A N 1
ATOM 647 C CA . PHE A 1 87 ? -5.300 9.470 -1.774 1.00 92.94 87 PHE A CA 1
ATOM 648 C C . PHE A 1 87 ? -6.694 9.824 -1.236 1.00 92.94 87 PHE A C 1
ATOM 650 O O . PHE A 1 87 ? -6.883 9.894 -0.023 1.00 92.94 87 PHE A O 1
ATOM 657 N N . MET A 1 88 ? -7.704 9.952 -2.108 1.00 92.88 88 MET A N 1
ATOM 658 C CA . MET A 1 88 ? -9.076 10.278 -1.699 1.00 92.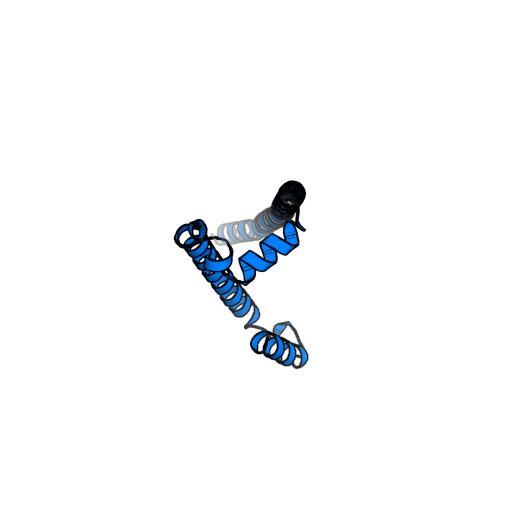88 88 MET A CA 1
ATOM 659 C C . MET A 1 88 ? -9.663 9.241 -0.730 1.00 92.88 88 MET A C 1
ATOM 661 O O . MET A 1 88 ? -10.332 9.616 0.237 1.00 92.88 88 MET A O 1
ATOM 665 N N . VAL A 1 89 ? -9.440 7.948 -0.980 1.00 93.38 89 VAL A N 1
ATOM 666 C CA . VAL A 1 89 ? -9.924 6.862 -0.115 1.00 93.38 89 VAL A CA 1
ATOM 667 C C . VAL A 1 89 ? -9.244 6.912 1.249 1.00 93.38 89 VAL A C 1
ATOM 669 O O . VAL A 1 89 ? -9.934 6.817 2.263 1.00 93.38 89 VAL A O 1
ATOM 672 N N . VAL A 1 90 ? -7.925 7.113 1.293 1.00 90.25 90 VAL A N 1
ATOM 673 C CA . VAL A 1 90 ? -7.180 7.233 2.554 1.00 90.25 90 VAL A CA 1
ATOM 674 C C . VAL A 1 90 ? -7.663 8.441 3.354 1.00 90.25 90 VAL A C 1
ATOM 676 O O . VAL A 1 90 ? -7.957 8.295 4.539 1.00 90.25 90 VAL A O 1
ATOM 679 N N . THR A 1 91 ? -7.831 9.607 2.723 1.00 89.50 91 THR A N 1
ATOM 680 C CA . THR A 1 91 ? -8.338 10.807 3.405 1.00 89.50 91 THR A CA 1
ATOM 681 C C . THR A 1 91 ? -9.739 10.577 3.971 1.00 89.50 91 THR A C 1
ATOM 683 O O . THR A 1 91 ? -9.955 10.778 5.164 1.00 89.50 91 THR A O 1
ATOM 686 N N . LYS A 1 92 ? -10.686 10.093 3.155 1.00 86.75 92 LYS A N 1
ATOM 687 C CA . LYS A 1 92 ? -12.069 9.843 3.601 1.00 86.75 92 LYS A CA 1
ATOM 688 C C . LYS A 1 92 ? -12.149 8.758 4.680 1.00 86.75 92 LYS A C 1
ATOM 690 O O . LYS A 1 92 ? -12.930 8.894 5.621 1.00 86.75 92 LYS A O 1
ATOM 695 N N . GLY A 1 93 ? -11.347 7.701 4.561 1.00 85.38 93 GLY A N 1
ATOM 696 C CA . GLY A 1 93 ? -11.254 6.635 5.559 1.00 85.38 93 GLY A CA 1
ATOM 697 C C . GLY A 1 93 ? -10.687 7.139 6.887 1.00 85.38 93 GLY A C 1
ATOM 698 O O . GLY A 1 93 ? -11.270 6.882 7.938 1.00 85.38 93 GLY A O 1
ATOM 699 N N . SER A 1 94 ? -9.610 7.927 6.840 1.00 85.31 94 SER A N 1
ATOM 700 C CA . SER A 1 94 ? -8.995 8.526 8.027 1.00 85.31 94 SER A CA 1
ATOM 701 C C . SER A 1 94 ? -9.963 9.447 8.768 1.00 85.31 94 SER A C 1
ATOM 703 O O . SER A 1 94 ? -10.044 9.370 9.989 1.00 85.31 94 SER A O 1
ATOM 705 N N . THR A 1 95 ? -10.742 10.271 8.057 1.00 88.38 95 THR A N 1
ATOM 706 C CA . THR A 1 95 ? -11.737 11.158 8.684 1.00 88.38 95 THR A CA 1
ATOM 707 C C . THR A 1 95 ? -12.775 10.373 9.489 1.00 88.38 95 THR A C 1
ATOM 709 O O . THR A 1 95 ? -13.079 10.745 10.621 1.00 88.38 95 THR A O 1
ATOM 712 N N . ARG A 1 96 ? -13.280 9.256 8.949 1.00 87.62 96 ARG A N 1
ATOM 713 C CA . ARG A 1 96 ? -14.242 8.391 9.653 1.00 87.62 96 ARG A CA 1
ATOM 714 C C . ARG A 1 96 ? -13.646 7.740 10.900 1.00 87.62 96 ARG A C 1
ATOM 716 O O . ARG A 1 96 ? -14.319 7.657 11.921 1.00 87.62 96 ARG A O 1
ATOM 723 N N . VAL A 1 97 ? -12.391 7.299 10.840 1.00 85.69 97 VAL A N 1
ATOM 724 C CA . VAL A 1 97 ? -11.707 6.702 12.000 1.00 85.69 97 VAL A CA 1
ATOM 725 C C . VAL A 1 97 ? -11.460 7.748 13.095 1.00 85.69 97 VAL A C 1
ATOM 727 O O . VAL A 1 97 ? -11.691 7.461 14.269 1.00 85.69 97 VAL A O 1
ATOM 730 N N . SER A 1 98 ? -11.067 8.973 12.733 1.00 79.06 98 SER A N 1
ATOM 731 C CA . SER A 1 98 ? -10.887 10.077 13.689 1.00 79.06 98 SER A CA 1
ATOM 732 C C . SER A 1 98 ? -12.197 10.499 14.368 1.00 79.06 98 SER A C 1
ATOM 734 O O . SER A 1 98 ? -12.195 10.757 15.570 1.00 79.06 98 SER A O 1
ATOM 736 N N . GLU A 1 99 ? -13.320 10.517 13.639 1.00 87.50 99 GLU A N 1
ATOM 737 C CA . GLU A 1 99 ? -14.662 10.773 14.193 1.00 87.50 99 GLU A CA 1
ATOM 738 C C . GLU A 1 99 ? -15.011 9.752 15.289 1.00 87.50 99 GLU A C 1
ATOM 740 O O . GLU A 1 99 ? -15.423 10.115 16.393 1.00 87.50 99 GLU A O 1
ATOM 745 N N . VAL A 1 100 ? -14.769 8.469 15.013 1.00 87.56 100 VAL A N 1
ATOM 746 C CA . VAL A 1 100 ? -15.038 7.378 15.956 1.00 87.56 100 VAL A CA 1
ATOM 747 C C . VAL A 1 100 ? -14.114 7.448 17.177 1.00 87.56 100 VAL A C 1
ATOM 749 O O . VAL A 1 100 ? -14.575 7.264 18.300 1.00 87.56 100 VAL A O 1
ATOM 752 N N . GLN A 1 101 ? -12.831 7.772 16.999 1.00 80.50 101 GLN A N 1
ATOM 753 C CA . GLN A 1 101 ? -11.883 7.909 18.112 1.00 80.50 101 GLN A CA 1
ATOM 754 C C . GLN A 1 101 ? -12.224 9.090 19.038 1.00 80.50 101 GLN A C 1
ATOM 756 O O . GLN A 1 101 ? -12.133 8.966 20.264 1.00 80.50 101 GLN A O 1
ATOM 761 N N . ALA A 1 1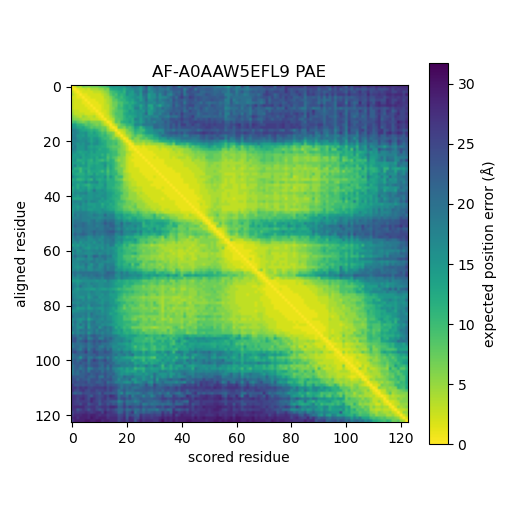02 ? -12.647 10.222 18.468 1.00 84.69 102 ALA A N 1
ATOM 762 C CA . ALA A 1 102 ? -13.117 11.370 19.237 1.00 84.69 102 ALA A CA 1
ATOM 763 C C . ALA A 1 102 ? -14.375 11.015 20.040 1.00 84.69 102 ALA A C 1
ATOM 765 O O . ALA A 1 102 ? -14.471 11.351 21.220 1.00 84.69 102 ALA A O 1
ATOM 766 N N . ARG A 1 103 ? -15.300 10.264 19.429 1.00 87.44 103 ARG A N 1
ATOM 767 C CA . ARG A 1 103 ? -16.516 9.795 20.097 1.00 87.44 103 ARG A CA 1
ATOM 768 C C . ARG A 1 103 ? -16.209 8.824 21.232 1.00 87.44 103 ARG A C 1
ATOM 770 O O . ARG A 1 103 ? -16.704 9.036 22.324 1.00 87.44 103 ARG A O 1
ATOM 777 N N . PHE A 1 104 ? -15.295 7.871 21.042 1.00 82.25 104 PHE A N 1
ATOM 778 C CA . PHE A 1 104 ? -14.841 6.991 22.128 1.00 82.25 104 PHE A CA 1
ATOM 779 C C . PHE A 1 104 ? -14.172 7.747 23.281 1.00 82.25 104 PHE A C 1
ATOM 781 O O . PHE A 1 104 ? -14.323 7.372 24.440 1.00 82.25 104 PHE A O 1
ATOM 788 N N . THR A 1 105 ? -13.441 8.819 22.978 1.00 80.19 105 THR A N 1
ATOM 789 C CA . THR A 1 105 ? -12.811 9.664 24.000 1.00 80.19 105 THR A CA 1
ATOM 790 C C . THR A 1 105 ? -13.853 10.469 24.782 1.00 80.19 105 THR A C 1
ATOM 792 O O . THR A 1 105 ? -13.741 10.585 26.002 1.00 80.19 105 THR A O 1
ATOM 795 N N . LEU A 1 106 ? -14.879 10.995 24.104 1.00 82.19 106 LEU A N 1
ATOM 796 C CA . LEU A 1 106 ? -16.007 11.689 24.735 1.00 82.19 106 LEU A CA 1
ATOM 797 C C . LEU A 1 106 ? -16.890 10.728 25.544 1.00 82.19 106 LEU A C 1
ATOM 799 O O . LEU A 1 106 ? -17.208 11.028 26.691 1.00 82.19 106 LEU A O 1
ATOM 803 N N . ASP A 1 107 ? -17.199 9.547 25.008 1.00 82.56 107 ASP A N 1
ATOM 804 C CA . ASP A 1 107 ? -17.973 8.497 25.685 1.00 82.56 107 ASP A CA 1
ATOM 805 C C . ASP A 1 107 ? -17.236 7.943 26.924 1.00 82.56 107 ASP A C 1
ATOM 807 O O . ASP A 1 107 ? -17.864 7.408 27.836 1.00 82.56 107 ASP A O 1
ATOM 811 N N . ALA A 1 108 ? -15.911 8.113 27.012 1.00 76.44 108 ALA A N 1
ATOM 812 C CA . ALA A 1 108 ? -15.107 7.751 28.181 1.00 76.44 108 ALA A CA 1
ATOM 813 C C . ALA A 1 108 ? -15.050 8.840 29.280 1.00 76.44 108 ALA A C 1
ATOM 815 O O . ALA A 1 108 ? -14.601 8.550 30.393 1.00 76.44 108 ALA A O 1
ATOM 816 N N . MET A 1 109 ? -15.491 10.082 29.021 1.00 81.94 109 MET A N 1
ATOM 817 C CA . MET A 1 109 ? -15.494 11.163 30.027 1.00 81.94 109 MET A CA 1
ATOM 818 C C . MET A 1 109 ? -16.442 10.922 31.218 1.00 81.94 109 MET A C 1
ATOM 820 O O . MET A 1 109 ? -16.009 11.179 32.343 1.00 81.94 109 MET A O 1
ATOM 824 N N . PRO A 1 110 ? -17.676 10.404 31.047 1.00 75.25 110 PRO A N 1
ATOM 825 C CA . PRO A 1 110 ? -18.570 10.110 32.169 1.00 75.25 110 PRO A CA 1
ATOM 826 C C . PRO A 1 110 ? -17.980 9.084 33.138 1.00 75.25 110 PRO A C 1
ATOM 828 O O . PRO A 1 110 ? -18.101 9.245 34.345 1.00 75.25 110 PRO A O 1
ATOM 831 N N . GLY A 1 111 ? -17.267 8.072 32.630 1.00 76.19 111 GLY A N 1
ATOM 832 C CA . GLY A 1 111 ? -16.583 7.085 33.473 1.00 76.19 111 GLY A CA 1
ATOM 833 C C . GLY A 1 111 ? -15.469 7.700 34.325 1.00 76.19 111 GLY A C 1
ATOM 834 O O . GLY A 1 111 ? -15.288 7.312 35.475 1.00 76.19 111 GLY A O 1
ATOM 835 N N . LYS A 1 112 ? -14.761 8.709 33.797 1.00 68.06 112 LYS A N 1
ATOM 836 C CA . LYS A 1 112 ? -13.774 9.478 34.572 1.00 68.06 112 LYS A CA 1
ATOM 837 C C . LYS A 1 112 ? -14.426 10.395 35.608 1.00 68.06 112 LYS A C 1
ATOM 839 O O . LYS A 1 112 ? -13.877 10.540 36.691 1.00 68.06 112 LYS A O 1
ATOM 844 N N . GLN A 1 113 ? -15.577 10.991 35.299 1.00 73.94 113 GLN A N 1
ATOM 845 C CA . GLN A 1 113 ? -16.318 11.826 36.252 1.00 73.94 113 GLN A CA 1
ATOM 846 C C . GLN A 1 113 ? -16.942 10.988 37.374 1.00 73.94 113 GLN A C 1
ATOM 848 O O . GLN A 1 113 ? -16.809 11.342 38.535 1.00 73.94 113 GLN A O 1
ATOM 853 N N . MET A 1 114 ? -17.501 9.820 37.053 1.00 69.12 114 MET A N 1
ATOM 854 C CA . MET A 1 114 ? -18.048 8.891 38.045 1.00 69.12 114 MET A CA 1
ATOM 855 C C . MET A 1 114 ? -16.965 8.332 38.983 1.00 69.12 114 MET A C 1
ATOM 857 O O . MET A 1 114 ? -17.234 8.113 40.158 1.00 69.12 114 MET A O 1
ATOM 861 N N . ALA A 1 115 ? -15.736 8.135 38.490 1.00 70.81 115 ALA A N 1
ATOM 862 C CA . ALA A 1 115 ? -14.594 7.774 39.333 1.00 70.81 115 ALA A CA 1
ATOM 863 C C . ALA A 1 115 ? -14.178 8.917 40.282 1.00 70.81 115 ALA A C 1
ATOM 865 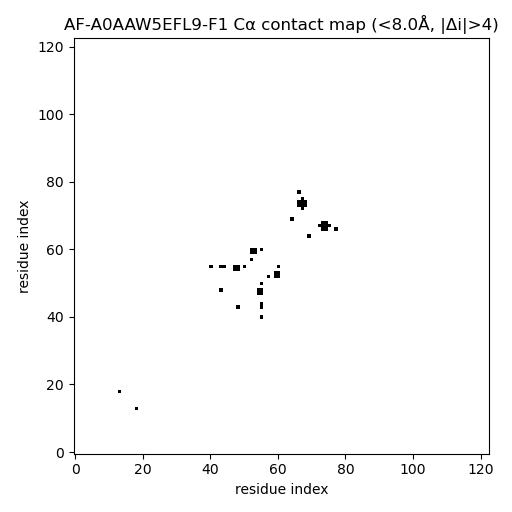O O . ALA A 1 115 ? -13.859 8.656 41.435 1.00 70.81 115 ALA A O 1
ATOM 866 N N . ILE A 1 116 ? -14.228 10.173 39.821 1.00 66.12 116 ILE A N 1
ATOM 867 C CA . ILE A 1 116 ? -13.927 11.360 40.641 1.00 66.12 116 ILE A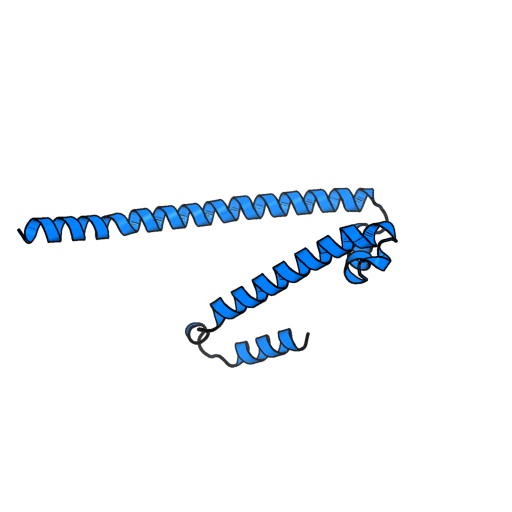 CA 1
ATOM 868 C C . ILE A 1 116 ? -15.006 11.583 41.709 1.00 66.12 116 ILE A C 1
ATOM 870 O O . ILE A 1 116 ? -14.669 11.846 42.860 1.00 66.12 116 ILE A O 1
ATOM 874 N N . ASP A 1 117 ? -16.285 11.429 41.358 1.00 71.06 117 ASP A N 1
ATOM 875 C CA . ASP A 1 117 ? -17.399 11.542 42.308 1.00 71.06 117 ASP A CA 1
ATOM 876 C C . ASP A 1 117 ? -17.378 10.410 43.349 1.00 71.06 117 ASP A C 1
ATOM 878 O O . ASP A 1 117 ? -17.708 10.631 44.513 1.00 71.06 117 ASP A O 1
ATOM 882 N N . ALA A 1 118 ? -16.951 9.204 42.959 1.00 69.19 118 ALA A N 1
ATOM 883 C CA . ALA A 1 118 ? -16.766 8.089 43.885 1.00 69.19 118 ALA A CA 1
ATOM 884 C C . ALA A 1 118 ? -15.615 8.335 44.874 1.00 69.19 118 ALA A C 1
ATOM 886 O O . ALA A 1 118 ? -15.776 8.033 46.054 1.00 69.19 118 ALA A O 1
ATOM 887 N N . ASP A 1 119 ? -14.499 8.920 44.424 1.00 71.19 119 ASP A N 1
ATOM 888 C CA . ASP A 1 119 ? -13.396 9.327 45.306 1.00 71.19 119 ASP A CA 1
ATOM 889 C C . ASP A 1 119 ? -13.801 10.488 46.237 1.00 71.19 119 ASP A C 1
ATOM 891 O O . ASP A 1 119 ? -13.468 10.469 47.420 1.00 71.19 119 ASP A O 1
ATOM 895 N N . LEU A 1 120 ? -14.556 11.479 45.744 1.00 66.06 120 LEU A N 1
ATOM 896 C CA . LEU A 1 120 ? -15.034 12.627 4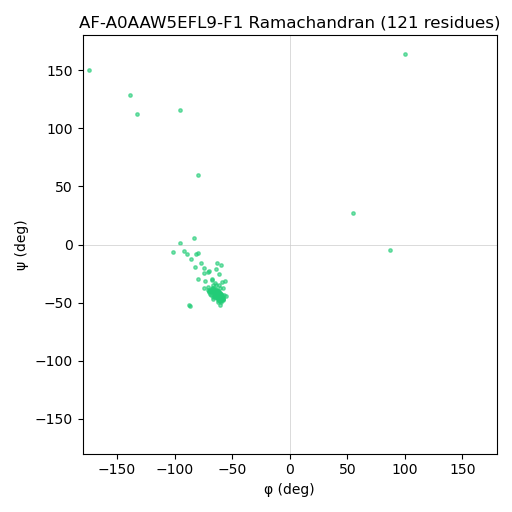6.534 1.00 66.06 120 LEU A CA 1
ATOM 897 C C . LEU A 1 120 ? -16.064 12.251 47.606 1.00 66.06 120 LEU A C 1
ATOM 899 O O . LEU A 1 120 ? -16.128 12.916 48.633 1.00 66.06 120 LEU A O 1
ATOM 903 N N . ASN A 1 121 ? -16.874 11.217 47.370 1.00 67.50 121 ASN A N 1
ATOM 904 C CA . ASN A 1 121 ? -17.873 10.724 48.324 1.00 67.50 121 ASN A CA 1
ATOM 905 C C . ASN A 1 121 ? -17.314 9.652 49.287 1.00 67.50 121 ASN A C 1
ATOM 907 O O . ASN A 1 121 ? -18.016 9.228 50.204 1.00 67.50 121 ASN A O 1
ATOM 911 N N . ALA A 1 122 ? -16.082 9.177 49.061 1.00 66.12 122 ALA A N 1
ATOM 912 C CA . ALA A 1 122 ? -15.383 8.207 49.912 1.00 66.12 122 ALA A CA 1
ATOM 913 C C . ALA A 1 122 ? -14.440 8.854 50.952 1.00 66.12 122 ALA A C 1
ATOM 915 O O . ALA A 1 122 ? -13.795 8.127 51.713 1.00 66.12 122 ALA A O 1
ATOM 916 N N . GLY A 1 123 ? -14.371 10.190 51.001 1.00 48.94 123 GLY A N 1
ATOM 917 C CA . GLY A 1 123 ? -13.767 10.981 52.083 1.00 48.94 123 GLY A CA 1
ATOM 918 C C . GLY A 1 123 ? -14.822 11.735 52.880 1.00 48.94 123 GLY A C 1
ATOM 919 O O . GLY A 1 123 ? -14.553 12.001 54.073 1.00 48.94 123 GLY A O 1
#

Mean predicted aligned error: 12.72 Å

Organism: Campylobacter jejuni (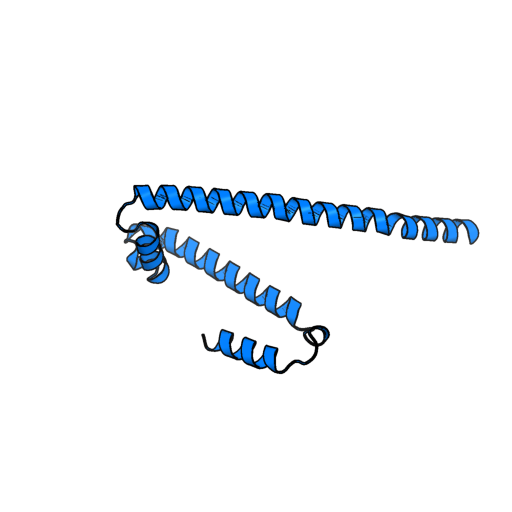NCBI:txid197)

pLDDT: mean 80.52, std 10.44, range [48.94, 96.12]

Radius of gyration: 24.14 Å; Cα contacts (8 Å, |Δi|>4): 26; chains: 1; bounding box: 39×38×78 Å